Protein AF-A0AAE1YIB2-F1 (afdb_monomer)

Mean predicted aligned error: 16.78 Å

Sequence (121 aa):
MEPWDITDCATVDTWDVSDYSLISPQGFCDEEITDDENRVEQEMDWWTLCQVTARSILTYYENYLHKVPCRTSMRTGHQFLEEILDGHEIRCYQAFRLVKSAFLDLCHELTHKYNLQPTRG

Structure (mmCIF, N/CA/C/O backbone):
data_AF-A0AAE1YIB2-F1
#
_entry.id   AF-A0AAE1YIB2-F1
#
loop_
_atom_site.group_PDB
_atom_site.id
_atom_site.type_symbol
_atom_site.label_atom_id
_atom_site.label_alt_id
_atom_site.label_comp_id
_atom_site.label_asym_id
_atom_site.label_entity_id
_atom_site.label_seq_id
_atom_site.pdbx_PDB_ins_code
_atom_site.Cartn_x
_atom_site.Cartn_y
_atom_site.Cartn_z
_atom_site.occupancy
_atom_site.B_iso_or_equiv
_atom_site.auth_seq_id
_atom_site.auth_comp_id
_atom_site.auth_asym_id
_atom_site.auth_atom_id
_atom_site.pdbx_PDB_model_num
ATOM 1 N N . MET A 1 1 ? 18.151 27.175 -12.712 1.00 36.16 1 MET A N 1
ATOM 2 C CA . MET A 1 1 ? 18.639 25.795 -12.908 1.00 36.16 1 MET A CA 1
ATOM 3 C C . MET A 1 1 ? 17.376 24.974 -12.940 1.00 36.16 1 MET A C 1
ATOM 5 O O . MET A 1 1 ? 16.867 24.622 -11.888 1.00 36.16 1 MET A O 1
ATOM 9 N N . GLU A 1 2 ? 16.780 24.886 -14.125 1.00 42.94 2 GLU A N 1
ATOM 10 C CA . GLU A 1 2 ? 15.441 24.321 -14.287 1.00 42.94 2 GLU A CA 1
ATOM 11 C C . GLU A 1 2 ? 15.542 22.787 -14.280 1.00 42.94 2 GLU A C 1
ATOM 13 O O . GLU A 1 2 ? 16.372 22.233 -15.010 1.00 42.94 2 GLU A O 1
ATOM 18 N N . PRO A 1 3 ? 14.770 22.101 -13.424 1.00 49.34 3 PRO A N 1
ATOM 19 C CA . PRO A 1 3 ? 14.750 20.652 -13.339 1.00 49.34 3 PRO A CA 1
ATOM 20 C C . PRO A 1 3 ? 13.873 20.100 -14.467 1.00 49.34 3 PRO A C 1
ATOM 22 O O . PRO A 1 3 ? 12.667 20.297 -14.461 1.00 49.34 3 PRO A O 1
ATOM 25 N N . TRP A 1 4 ? 14.519 19.463 -15.444 1.00 44.25 4 TRP A N 1
ATOM 26 C CA . TRP A 1 4 ? 14.000 18.440 -16.367 1.00 44.25 4 TRP A CA 1
ATOM 27 C C . TRP A 1 4 ? 12.503 18.120 -16.208 1.00 44.25 4 TRP A C 1
ATOM 29 O O . TRP A 1 4 ? 12.108 17.214 -15.473 1.00 44.25 4 TRP A O 1
ATOM 39 N N . ASP A 1 5 ? 11.687 18.874 -16.940 1.00 40.44 5 ASP A N 1
ATOM 40 C CA . ASP A 1 5 ? 10.253 18.659 -17.067 1.00 40.44 5 ASP A CA 1
ATOM 41 C C . ASP A 1 5 ? 10.015 17.509 -18.060 1.00 40.44 5 ASP A C 1
ATOM 43 O O . ASP A 1 5 ? 10.137 17.663 -19.275 1.00 40.44 5 ASP A O 1
ATOM 47 N N . ILE A 1 6 ? 9.765 16.311 -17.527 1.00 44.38 6 ILE A N 1
ATOM 48 C CA . ILE A 1 6 ? 9.463 15.086 -18.287 1.00 44.38 6 ILE A CA 1
ATOM 49 C C . ILE A 1 6 ? 7.943 15.012 -18.492 1.00 44.38 6 ILE A C 1
ATOM 51 O O . ILE A 1 6 ? 7.294 14.048 -18.090 1.00 44.38 6 ILE A O 1
ATOM 55 N N . THR A 1 7 ? 7.337 16.059 -19.046 1.00 46.38 7 THR A N 1
ATOM 56 C CA . THR A 1 7 ? 5.883 16.085 -19.289 1.00 46.38 7 THR A CA 1
ATOM 57 C C . THR A 1 7 ? 5.484 16.033 -20.760 1.00 46.38 7 THR A C 1
ATOM 59 O O . THR A 1 7 ? 4.295 15.952 -21.041 1.00 46.38 7 THR A O 1
ATOM 62 N N . ASP A 1 8 ? 6.434 15.904 -21.691 1.00 41.41 8 ASP A N 1
ATOM 63 C CA . ASP A 1 8 ? 6.127 15.857 -23.133 1.00 41.41 8 ASP A CA 1
ATOM 64 C C . ASP A 1 8 ? 6.222 14.464 -23.789 1.00 41.41 8 ASP A C 1
ATOM 66 O O . ASP A 1 8 ? 6.077 14.329 -25.000 1.00 41.41 8 ASP A O 1
ATOM 70 N N . CYS A 1 9 ? 6.411 13.385 -23.021 1.00 46.78 9 CYS A N 1
ATOM 71 C CA . CYS A 1 9 ? 6.429 12.023 -23.591 1.00 46.78 9 CYS A CA 1
ATOM 72 C C . CYS A 1 9 ? 5.030 11.392 -23.738 1.00 46.78 9 CYS A C 1
ATOM 74 O O . CYS A 1 9 ? 4.903 10.241 -24.156 1.00 46.78 9 CYS A O 1
ATOM 76 N N . ALA A 1 10 ? 3.970 12.120 -23.389 1.00 47.25 10 ALA A N 1
ATOM 77 C CA . ALA A 1 10 ? 2.621 11.587 -23.260 1.00 47.25 10 ALA A CA 1
ATOM 78 C C . ALA A 1 10 ? 1.805 11.600 -24.567 1.00 47.25 10 ALA A C 1
ATOM 80 O O . ALA A 1 10 ? 0.635 11.949 -24.512 1.00 47.25 10 ALA A O 1
ATOM 81 N N . THR A 1 11 ? 2.357 11.212 -25.724 1.00 49.06 11 THR A N 1
ATOM 82 C CA . THR A 1 11 ? 1.528 10.914 -26.924 1.00 49.06 11 THR A CA 1
ATOM 83 C C . THR A 1 11 ? 2.132 9.910 -27.912 1.00 49.06 11 THR A C 1
ATOM 85 O O . THR A 1 11 ? 1.666 9.835 -29.047 1.00 49.06 11 THR A O 1
ATOM 88 N N . VAL A 1 12 ? 3.151 9.125 -27.555 1.00 46.00 12 VAL A N 1
ATOM 89 C CA . VAL A 1 12 ? 3.606 8.061 -28.464 1.00 46.00 12 VAL A CA 1
ATOM 90 C C . VAL A 1 12 ? 3.021 6.735 -28.003 1.00 46.00 12 VAL A C 1
ATOM 92 O O . VAL A 1 12 ? 3.594 6.059 -27.151 1.00 46.00 12 VAL A O 1
ATOM 95 N N . ASP A 1 13 ? 1.899 6.345 -28.607 1.00 49.06 13 ASP A N 1
ATOM 96 C CA . ASP A 1 13 ? 1.423 4.958 -28.626 1.00 49.06 13 ASP A CA 1
ATOM 97 C C . ASP A 1 13 ? 2.475 4.080 -29.340 1.00 49.06 13 ASP A C 1
ATOM 99 O O . ASP A 1 13 ? 2.341 3.716 -30.502 1.00 49.06 13 ASP A O 1
ATOM 103 N N . THR A 1 14 ? 3.584 3.769 -28.660 1.00 51.97 14 THR A N 1
ATOM 104 C CA . THR A 1 14 ? 4.762 3.084 -29.235 1.00 51.97 14 THR A CA 1
ATOM 105 C C . THR A 1 14 ? 4.681 1.565 -29.091 1.00 51.97 14 THR A C 1
ATOM 107 O O . THR A 1 14 ? 5.672 0.890 -28.823 1.00 51.97 14 THR A O 1
ATOM 110 N N . TRP A 1 15 ? 3.485 1.001 -29.259 1.00 48.81 15 TRP A N 1
ATOM 111 C CA . TRP A 1 15 ? 3.344 -0.451 -29.411 1.00 48.81 15 TRP A CA 1
ATOM 112 C C . TRP A 1 15 ? 3.654 -0.921 -30.838 1.00 48.81 15 TRP A C 1
ATOM 114 O O . TRP A 1 15 ? 3.686 -2.126 -31.080 1.00 48.81 15 TRP A O 1
ATOM 124 N N . ASP A 1 16 ? 3.922 -0.005 -31.774 1.00 49.28 16 ASP A N 1
ATOM 125 C CA . ASP A 1 16 ? 4.368 -0.363 -33.116 1.00 49.28 16 ASP A CA 1
ATOM 126 C C . ASP A 1 16 ? 5.898 -0.453 -33.176 1.00 49.28 16 ASP A C 1
ATOM 128 O O . ASP A 1 16 ? 6.615 0.534 -33.325 1.00 49.28 16 ASP A O 1
ATOM 132 N N . VAL A 1 17 ? 6.397 -1.675 -33.019 1.00 50.66 17 VAL A N 1
ATOM 133 C CA . VAL A 1 17 ? 7.814 -2.024 -33.193 1.00 50.66 17 VAL A CA 1
ATOM 134 C C . VAL A 1 17 ? 8.140 -2.239 -34.683 1.00 50.66 17 VAL A C 1
ATOM 136 O O . VAL A 1 17 ? 9.257 -2.619 -35.004 1.00 50.66 17 VAL A O 1
ATOM 139 N N . SER A 1 18 ? 7.202 -2.027 -35.619 1.00 49.09 18 SER A N 1
ATOM 140 C CA . SER A 1 18 ? 7.439 -2.279 -37.050 1.00 49.09 18 SER A CA 1
ATOM 141 C C . SER A 1 18 ? 7.957 -1.073 -37.836 1.00 49.09 18 SER A C 1
ATOM 143 O O . SER A 1 18 ? 8.487 -1.265 -38.932 1.00 49.09 18 SER A O 1
ATOM 145 N N . ASP A 1 19 ? 7.887 0.147 -37.292 1.00 52.81 19 ASP A N 1
ATOM 146 C CA . ASP A 1 19 ? 8.300 1.344 -38.030 1.00 52.81 19 ASP A CA 1
ATOM 147 C C . ASP A 1 19 ? 9.807 1.637 -37.900 1.00 52.81 19 ASP A C 1
ATOM 149 O O . ASP A 1 19 ? 10.255 2.642 -37.349 1.00 52.81 19 ASP A O 1
ATOM 153 N N . TYR A 1 20 ? 10.615 0.723 -38.440 1.00 52.66 20 TYR A N 1
ATOM 154 C CA . TYR A 1 20 ? 12.059 0.900 -38.637 1.00 52.66 20 TYR A CA 1
ATOM 155 C C . TYR A 1 20 ? 12.388 1.891 -39.773 1.00 52.66 20 TYR A C 1
ATOM 157 O O . TYR A 1 20 ? 13.559 2.133 -40.066 1.00 52.66 20 TYR A O 1
ATOM 165 N N . SER A 1 21 ? 11.379 2.470 -40.434 1.00 52.22 21 SER A N 1
ATOM 166 C CA . 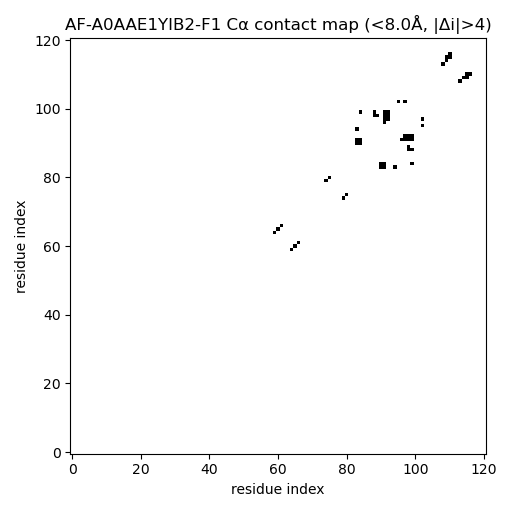SER A 1 21 ? 11.563 3.239 -41.668 1.00 52.22 21 SER A CA 1
ATOM 167 C C . SER A 1 21 ? 11.976 4.701 -41.453 1.00 52.22 21 SER A C 1
ATOM 169 O O . SER A 1 21 ? 12.468 5.343 -42.381 1.00 52.22 21 SER A O 1
ATOM 171 N N . LEU A 1 22 ? 11.845 5.236 -40.234 1.00 49.12 22 LEU A N 1
ATOM 172 C CA . LEU A 1 22 ? 12.063 6.663 -39.958 1.00 49.12 22 LEU A CA 1
ATOM 173 C C . LEU A 1 22 ? 13.502 7.050 -39.579 1.00 49.12 22 LEU A C 1
ATOM 175 O O . LEU A 1 22 ? 13.752 8.208 -39.249 1.00 49.12 22 LEU A O 1
ATOM 179 N N . ILE A 1 23 ? 14.469 6.129 -39.650 1.00 51.72 23 ILE A N 1
ATOM 180 C CA . ILE A 1 23 ? 15.872 6.428 -39.322 1.00 51.72 23 ILE A CA 1
ATOM 181 C C . ILE A 1 23 ? 16.800 5.843 -40.393 1.00 51.72 23 ILE A C 1
ATOM 183 O O . ILE A 1 23 ? 17.586 4.939 -40.138 1.00 51.72 23 ILE A O 1
ATOM 187 N N . SER A 1 24 ? 16.707 6.358 -41.619 1.00 50.28 24 SER A N 1
ATOM 188 C CA . SER A 1 24 ? 17.751 6.153 -42.632 1.00 50.28 24 SER A CA 1
ATOM 189 C C . SER A 1 24 ? 18.741 7.322 -42.602 1.00 50.28 24 SER A C 1
ATOM 191 O O . SER A 1 24 ? 18.329 8.463 -42.827 1.00 50.28 24 SER A O 1
ATOM 193 N N . PRO A 1 25 ? 20.043 7.093 -42.363 1.00 47.66 25 PRO A N 1
ATOM 194 C CA . PRO A 1 25 ? 21.071 8.074 -42.678 1.00 47.66 25 PRO A CA 1
ATOM 195 C C . PRO A 1 25 ? 21.127 8.220 -44.200 1.00 47.66 25 PRO A C 1
ATOM 197 O O . PRO A 1 25 ? 21.370 7.254 -44.920 1.00 47.66 25 PRO A O 1
ATOM 200 N N . GLN A 1 26 ? 20.871 9.420 -44.712 1.00 47.81 26 GLN A N 1
ATOM 201 C CA . GLN A 1 26 ? 20.925 9.689 -46.145 1.00 47.81 26 GLN A CA 1
ATOM 202 C C . GLN A 1 26 ? 22.398 9.743 -46.585 1.00 47.81 26 GLN A C 1
ATOM 204 O O . GLN A 1 26 ? 23.039 10.791 -46.537 1.00 47.81 26 GLN A O 1
ATOM 209 N N . GLY A 1 27 ? 22.947 8.578 -46.933 1.00 45.66 27 GLY A N 1
ATOM 210 C CA . GLY A 1 27 ? 24.306 8.395 -47.433 1.00 45.66 27 GLY A CA 1
ATOM 211 C C . GLY A 1 27 ? 24.351 8.382 -48.960 1.00 45.66 27 GLY A C 1
ATOM 212 O O . GLY A 1 27 ? 23.692 7.576 -49.609 1.00 45.66 27 GLY A O 1
ATOM 213 N N . PHE A 1 28 ? 25.129 9.306 -49.513 1.00 33.66 28 PHE A N 1
ATOM 214 C CA . PHE A 1 28 ? 25.575 9.369 -50.904 1.00 33.66 28 PHE A CA 1
ATOM 215 C C . PHE A 1 28 ? 26.413 8.120 -51.248 1.00 33.66 28 PHE A C 1
ATOM 217 O O . PHE A 1 28 ? 27.308 7.767 -50.482 1.00 33.66 28 PHE A O 1
ATOM 224 N N . CYS A 1 29 ? 26.112 7.450 -52.364 1.00 53.91 29 CYS A N 1
ATOM 225 C CA . CYS A 1 29 ? 26.799 6.233 -52.805 1.00 53.91 29 CYS A CA 1
ATOM 226 C C . CYS A 1 29 ? 28.114 6.556 -53.527 1.00 53.91 29 CYS A C 1
ATOM 228 O O . CYS A 1 29 ? 28.109 7.413 -54.403 1.00 53.91 29 CYS A O 1
ATOM 230 N N . ASP A 1 30 ? 29.177 5.815 -53.213 1.00 42.16 30 ASP A N 1
ATOM 231 C CA . ASP A 1 30 ? 30.093 5.228 -54.199 1.00 42.16 30 ASP A CA 1
ATOM 232 C C . ASP A 1 30 ? 30.761 3.979 -53.577 1.00 42.16 30 ASP A C 1
ATOM 234 O O . ASP A 1 30 ? 30.868 3.840 -52.361 1.00 42.16 30 ASP A O 1
ATOM 238 N N . GLU A 1 31 ? 31.103 3.036 -54.446 1.00 59.50 31 GLU A N 1
ATOM 239 C CA . GLU A 1 31 ? 31.042 1.577 -54.303 1.00 59.50 31 GLU A CA 1
ATOM 240 C C . GLU A 1 31 ? 32.378 0.921 -53.873 1.00 59.50 31 GLU A C 1
ATOM 242 O O . GLU A 1 31 ? 33.352 0.993 -54.616 1.00 59.50 31 GLU A O 1
ATOM 247 N N . GLU A 1 32 ? 32.418 0.224 -52.723 1.00 49.38 32 GLU A N 1
ATOM 248 C CA . GLU A 1 32 ? 33.328 -0.915 -52.451 1.00 49.38 32 GLU A CA 1
ATOM 249 C C . GLU A 1 32 ? 32.827 -1.731 -51.230 1.00 49.38 32 GLU A C 1
ATOM 251 O O . GLU A 1 32 ? 33.006 -1.349 -50.076 1.00 49.38 32 GLU A O 1
ATOM 256 N N . ILE A 1 33 ? 32.143 -2.855 -51.479 1.00 62.09 33 ILE A N 1
ATOM 257 C CA . ILE A 1 33 ? 31.500 -3.707 -50.461 1.00 62.09 33 ILE A CA 1
ATOM 258 C C . ILE A 1 33 ? 32.308 -4.996 -50.269 1.00 62.09 33 ILE A C 1
ATOM 260 O O . ILE A 1 33 ? 32.591 -5.692 -51.243 1.00 62.09 33 ILE A O 1
ATOM 264 N N . THR A 1 34 ? 32.650 -5.332 -49.017 1.00 55.97 34 THR A N 1
ATOM 265 C CA . THR A 1 34 ? 32.503 -6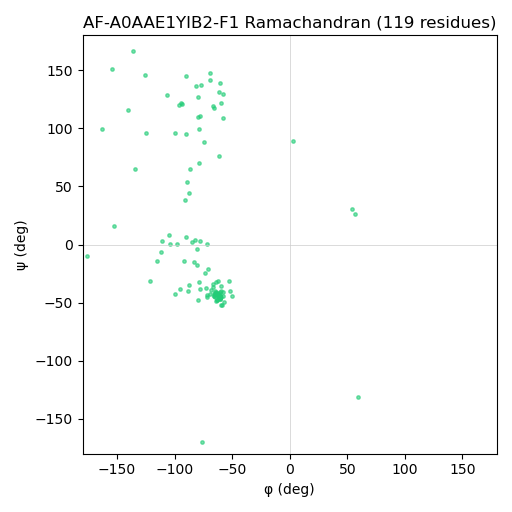.697 -48.443 1.00 55.97 34 THR A CA 1
ATOM 266 C C . THR A 1 34 ? 32.875 -6.807 -46.950 1.00 55.97 34 THR A C 1
ATOM 268 O O . THR A 1 34 ? 32.533 -7.813 -46.336 1.00 55.97 34 THR A O 1
ATOM 271 N N . ASP A 1 35 ? 33.482 -5.790 -46.322 1.00 56.69 35 ASP A N 1
ATOM 272 C CA . ASP A 1 35 ? 33.796 -5.807 -44.868 1.00 56.69 35 ASP A CA 1
ATOM 273 C C . ASP A 1 35 ? 33.044 -4.735 -44.046 1.00 56.69 35 ASP A C 1
ATOM 275 O O . ASP A 1 35 ? 32.974 -4.802 -42.819 1.00 56.69 35 ASP A O 1
ATOM 279 N N . ASP A 1 36 ? 32.442 -3.753 -44.721 1.00 59.56 36 ASP A N 1
ATOM 280 C CA . ASP A 1 36 ? 31.787 -2.597 -44.093 1.00 59.56 36 ASP A CA 1
ATOM 281 C C . ASP A 1 36 ? 30.307 -2.8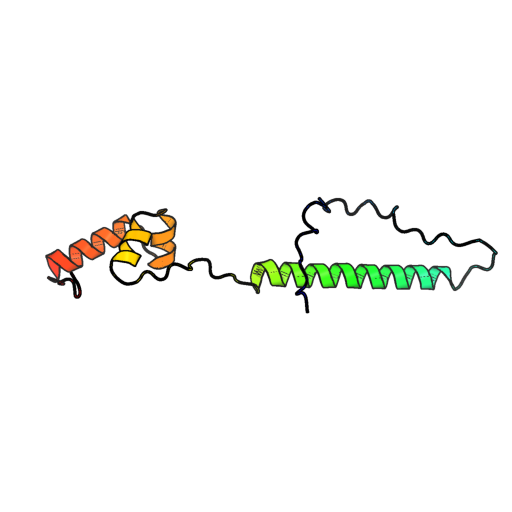66 -43.759 1.00 59.56 36 ASP A C 1
ATOM 283 O O . ASP A 1 36 ? 29.856 -2.564 -42.657 1.00 59.56 36 ASP A O 1
ATOM 287 N N . GLU A 1 37 ? 29.565 -3.552 -44.638 1.00 62.06 37 GLU A N 1
ATOM 288 C CA . GLU A 1 37 ? 28.148 -3.895 -44.406 1.00 62.06 37 GLU A CA 1
ATOM 289 C C . GLU A 1 37 ? 27.961 -4.801 -43.177 1.00 62.06 37 GLU A C 1
ATOM 291 O O . GLU A 1 37 ? 27.109 -4.533 -42.332 1.00 62.06 37 GLU A O 1
ATOM 296 N N . ASN A 1 38 ? 28.827 -5.810 -43.006 1.00 63.59 38 ASN A N 1
ATOM 297 C CA . ASN A 1 38 ? 28.804 -6.696 -41.836 1.00 63.59 38 ASN A CA 1
ATOM 298 C C . ASN A 1 38 ? 29.104 -5.947 -40.523 1.00 63.59 38 ASN A C 1
ATOM 300 O O . ASN A 1 38 ? 28.588 -6.317 -39.467 1.00 63.59 38 ASN A O 1
ATOM 304 N N . ARG A 1 39 ? 29.935 -4.893 -40.563 1.00 62.94 39 ARG A N 1
ATOM 305 C CA . ARG A 1 39 ? 30.215 -4.039 -39.396 1.00 62.94 39 ARG A CA 1
ATOM 306 C C . ARG A 1 39 ? 29.024 -3.158 -39.049 1.00 62.94 39 ARG A C 1
ATOM 308 O O . ARG A 1 39 ? 28.687 -3.056 -37.873 1.00 62.94 39 ARG A O 1
ATOM 315 N N . VAL A 1 40 ? 28.378 -2.561 -40.049 1.00 66.94 40 VAL A N 1
ATOM 316 C CA . VAL A 1 40 ? 27.189 -1.719 -39.857 1.00 66.94 40 VAL A CA 1
ATOM 317 C C . VAL A 1 40 ? 26.015 -2.541 -39.317 1.00 66.94 40 VAL A C 1
ATOM 319 O O . VAL A 1 40 ? 25.356 -2.105 -38.373 1.00 66.94 40 VAL A O 1
ATOM 322 N N . GLU A 1 41 ? 25.788 -3.753 -39.834 1.00 69.31 41 GLU A N 1
ATOM 323 C CA . GLU A 1 41 ? 24.775 -4.674 -39.298 1.00 69.31 41 GLU A CA 1
ATOM 324 C C . GLU A 1 41 ? 25.083 -5.087 -37.854 1.00 69.31 41 GLU A C 1
ATOM 326 O O . GLU A 1 41 ? 24.208 -5.030 -36.992 1.00 69.31 41 GLU A O 1
ATOM 331 N N . GLN A 1 42 ? 26.338 -5.417 -37.544 1.00 72.38 42 GLN A N 1
ATOM 332 C CA . GLN A 1 42 ? 26.736 -5.803 -36.190 1.00 72.38 42 GLN A CA 1
ATOM 333 C C . GLN A 1 42 ? 26.624 -4.646 -35.180 1.00 72.38 42 GLN A C 1
ATOM 335 O O . GLN A 1 42 ? 26.241 -4.862 -34.026 1.00 72.38 42 GLN A O 1
ATOM 340 N N . GLU A 1 43 ? 26.927 -3.414 -35.590 1.00 75.50 43 GLU A N 1
ATOM 341 C CA . GLU A 1 43 ? 26.718 -2.214 -34.772 1.00 75.50 43 GLU A CA 1
ATOM 342 C C . GLU A 1 43 ? 25.223 -1.917 -34.570 1.00 75.50 43 GLU A C 1
ATOM 344 O O . GLU A 1 43 ? 24.806 -1.571 -33.459 1.00 75.50 43 GLU A O 1
ATOM 349 N N . MET A 1 44 ? 24.402 -2.112 -35.607 1.00 75.62 44 MET A N 1
ATOM 350 C CA . MET A 1 44 ? 22.944 -1.981 -35.543 1.00 75.62 44 MET A CA 1
ATOM 351 C C . MET A 1 44 ? 22.320 -3.029 -34.608 1.00 75.62 44 MET A C 1
ATOM 353 O O . MET A 1 44 ? 21.454 -2.696 -33.790 1.00 75.62 44 MET A O 1
ATOM 357 N N . ASP A 1 45 ? 22.803 -4.269 -34.654 1.00 87.56 45 ASP A N 1
ATOM 358 C CA . ASP A 1 45 ? 22.392 -5.352 -33.761 1.00 87.56 45 ASP A CA 1
ATOM 359 C C . ASP A 1 45 ? 22.793 -5.072 -32.312 1.00 87.56 45 ASP A C 1
ATOM 361 O O . ASP A 1 45 ? 21.984 -5.225 -31.390 1.00 87.56 45 ASP A O 1
ATOM 365 N N . TRP A 1 46 ? 24.023 -4.599 -32.089 1.00 89.31 46 TRP A N 1
ATOM 366 C CA . TRP A 1 46 ? 24.496 -4.209 -30.762 1.00 89.31 46 TRP A CA 1
ATOM 367 C C . TRP A 1 46 ? 23.660 -3.073 -30.172 1.00 89.31 46 TRP A C 1
ATOM 369 O O . TRP A 1 46 ? 23.265 -3.120 -29.001 1.00 89.31 46 TRP A O 1
ATOM 379 N N . TRP A 1 47 ? 23.358 -2.056 -30.980 1.00 90.94 47 TRP A N 1
ATOM 380 C CA . TRP A 1 47 ? 22.534 -0.933 -30.557 1.00 90.94 47 TRP A CA 1
ATOM 381 C C . TRP A 1 47 ? 21.109 -1.376 -30.228 1.00 90.94 47 TRP A C 1
ATOM 383 O O . TRP A 1 47 ? 20.561 -0.986 -29.194 1.00 90.94 47 TRP A O 1
ATOM 393 N N . THR A 1 48 ? 20.537 -2.260 -31.046 1.00 93.31 48 THR A N 1
ATOM 394 C CA . THR A 1 48 ? 19.221 -2.861 -30.801 1.00 93.31 48 THR A CA 1
ATOM 395 C C . THR A 1 48 ? 19.213 -3.656 -29.495 1.00 93.31 48 THR A C 1
ATOM 397 O O . THR A 1 48 ? 18.331 -3.461 -28.655 1.00 93.31 48 THR A O 1
ATOM 400 N N . LEU A 1 49 ? 20.230 -4.488 -29.259 1.00 94.81 49 LEU A N 1
ATOM 401 C CA . LEU A 1 49 ? 20.371 -5.256 -28.023 1.00 94.81 49 LEU A CA 1
ATOM 402 C C . LEU A 1 49 ? 20.492 -4.347 -26.792 1.00 94.81 49 LEU A C 1
ATOM 404 O O . LEU A 1 49 ? 19.827 -4.584 -25.778 1.00 94.81 49 LEU A O 1
ATOM 408 N N . CYS A 1 50 ? 21.300 -3.287 -26.878 1.00 95.25 50 CYS A N 1
ATOM 409 C CA . CYS A 1 50 ? 21.435 -2.297 -25.811 1.00 95.25 50 CYS A CA 1
ATOM 410 C C . CYS A 1 50 ? 20.101 -1.608 -25.515 1.00 95.25 50 CYS A C 1
ATOM 412 O O . CYS A 1 50 ? 19.728 -1.478 -24.349 1.00 95.25 50 CYS A O 1
ATOM 414 N N . GLN A 1 51 ? 19.352 -1.215 -26.548 1.00 95.00 51 GLN A N 1
ATOM 415 C CA . GLN A 1 51 ? 18.046 -0.581 -26.382 1.00 95.00 51 GLN A CA 1
ATOM 416 C C . GLN A 1 51 ? 17.027 -1.505 -25.714 1.00 95.00 51 GLN A C 1
ATOM 418 O O . GLN A 1 51 ? 16.343 -1.086 -24.779 1.00 95.00 51 GLN A O 1
ATOM 423 N N . VAL A 1 52 ? 16.918 -2.754 -26.176 1.00 96.44 52 VAL A N 1
ATOM 424 C CA . VAL A 1 52 ? 15.994 -3.743 -25.598 1.00 96.44 52 VAL A CA 1
ATOM 425 C C . VAL A 1 52 ? 16.355 -4.004 -24.139 1.00 96.44 52 VAL A C 1
ATOM 427 O O . VAL A 1 52 ? 15.484 -3.989 -23.268 1.00 96.44 52 VAL A O 1
ATOM 430 N N . THR A 1 53 ? 17.647 -4.162 -23.849 1.00 97.00 53 THR A N 1
ATOM 431 C CA . THR A 1 53 ? 18.132 -4.394 -22.486 1.00 97.00 53 THR A CA 1
ATOM 432 C C . THR A 1 53 ? 17.839 -3.193 -21.586 1.00 97.00 53 THR A C 1
ATOM 434 O O . THR A 1 53 ? 17.247 -3.364 -20.521 1.00 97.00 53 THR A O 1
ATOM 437 N N . ALA A 1 54 ? 18.159 -1.972 -22.020 1.00 97.12 54 ALA A N 1
ATOM 438 C CA . ALA A 1 54 ? 17.891 -0.755 -21.256 1.00 97.12 5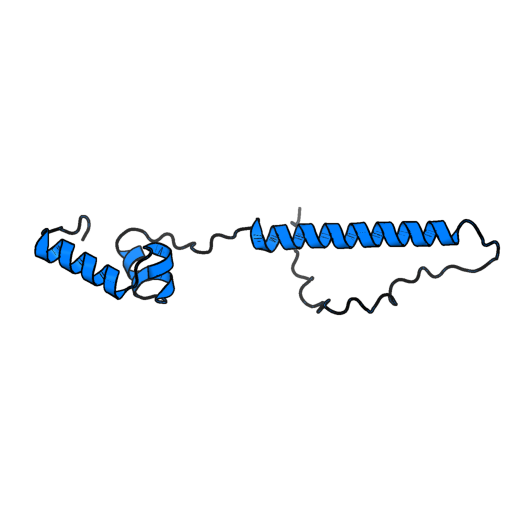4 ALA A CA 1
ATOM 439 C C . ALA A 1 54 ? 16.392 -0.569 -20.974 1.00 97.12 54 ALA A C 1
ATOM 441 O O . ALA A 1 54 ? 16.012 -0.311 -19.831 1.00 97.12 54 ALA A O 1
ATOM 442 N N . ARG A 1 55 ? 15.534 -0.780 -21.983 1.00 96.44 55 ARG A N 1
ATOM 443 C CA . ARG A 1 55 ? 14.075 -0.751 -21.811 1.00 96.44 55 ARG A CA 1
ATOM 444 C C . ARG A 1 55 ? 13.608 -1.806 -20.814 1.00 96.44 55 ARG A C 1
ATOM 446 O O . ARG A 1 55 ? 12.853 -1.477 -19.909 1.00 96.44 55 ARG A O 1
ATOM 453 N N . SER A 1 56 ? 14.097 -3.042 -20.917 1.00 95.81 56 SER A N 1
ATOM 454 C CA . SER A 1 56 ? 13.708 -4.120 -19.999 1.00 95.81 56 SER A CA 1
ATOM 455 C C . SER A 1 56 ? 14.068 -3.811 -18.540 1.00 95.81 56 SER A C 1
ATOM 457 O O . SER A 1 56 ? 13.251 -4.023 -17.642 1.00 95.81 56 SER A O 1
ATOM 459 N N . ILE A 1 57 ? 15.254 -3.238 -18.306 1.00 97.56 57 ILE A N 1
ATOM 460 C CA . ILE A 1 57 ? 15.709 -2.817 -16.978 1.00 97.56 57 ILE A CA 1
ATOM 461 C C . ILE A 1 57 ? 14.820 -1.694 -16.448 1.00 97.56 57 ILE A C 1
ATOM 463 O O . ILE A 1 57 ? 14.396 -1.756 -15.294 1.00 97.56 57 ILE A O 1
ATOM 467 N N . LEU A 1 58 ? 14.509 -0.695 -17.278 1.00 97.19 58 LEU A N 1
ATOM 468 C CA . LEU A 1 58 ? 13.655 0.424 -16.887 1.00 97.19 58 LEU A CA 1
ATOM 469 C C . LEU A 1 58 ? 12.241 -0.052 -16.537 1.00 97.19 58 LEU A C 1
ATOM 471 O O . LEU A 1 58 ? 11.743 0.248 -15.456 1.00 97.19 58 LEU A O 1
ATOM 475 N N . THR A 1 59 ?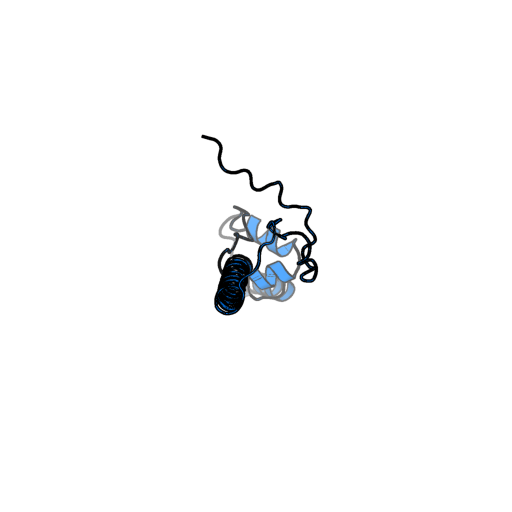 11.634 -0.882 -17.386 1.00 95.94 59 THR A N 1
ATOM 476 C CA . THR A 1 59 ? 10.309 -1.461 -17.139 1.00 95.94 59 THR A CA 1
ATOM 477 C C . THR A 1 59 ? 10.289 -2.301 -15.863 1.00 95.94 59 THR A C 1
ATOM 479 O O . THR A 1 59 ? 9.325 -2.253 -15.098 1.00 95.94 59 THR A O 1
ATOM 482 N N . TYR A 1 60 ? 11.343 -3.075 -15.592 1.00 95.88 60 TYR A N 1
ATOM 483 C CA . TYR A 1 60 ? 11.444 -3.821 -14.341 1.00 95.88 60 TYR A CA 1
ATOM 484 C C . TYR A 1 60 ? 11.576 -2.886 -13.132 1.00 95.88 60 TYR A C 1
ATOM 486 O O . TYR A 1 60 ? 10.916 -3.088 -12.108 1.00 95.88 60 TYR A O 1
ATOM 494 N N . TYR A 1 61 ? 12.398 -1.843 -13.256 1.00 96.06 61 TYR A N 1
ATOM 495 C CA . TYR A 1 61 ? 12.575 -0.847 -12.213 1.00 96.06 61 TYR A CA 1
ATOM 496 C C . TYR A 1 61 ? 11.247 -0.171 -11.865 1.00 96.06 61 TYR A C 1
ATOM 498 O O . TYR A 1 61 ? 10.855 -0.184 -10.702 1.00 96.06 61 TYR A O 1
ATOM 506 N N . GLU A 1 62 ? 10.521 0.340 -12.856 1.00 92.56 62 GLU A N 1
ATOM 507 C CA . GLU A 1 62 ? 9.258 1.057 -12.658 1.00 92.56 62 GLU A CA 1
ATOM 508 C C . GLU A 1 62 ? 8.170 0.175 -12.040 1.00 92.56 62 GLU A C 1
ATOM 510 O O . GLU A 1 62 ? 7.486 0.596 -11.109 1.00 92.56 62 GLU A O 1
ATOM 515 N N . ASN A 1 63 ? 8.042 -1.070 -12.503 1.00 88.75 63 ASN A N 1
ATOM 516 C CA . ASN A 1 63 ? 6.965 -1.952 -12.056 1.00 88.75 63 ASN A CA 1
ATOM 517 C C . ASN A 1 63 ? 7.219 -2.587 -10.684 1.00 88.75 63 ASN A C 1
ATOM 519 O O . ASN A 1 63 ? 6.271 -2.855 -9.942 1.00 88.75 63 ASN A O 1
ATOM 523 N N . TYR A 1 64 ? 8.480 -2.866 -10.341 1.00 89.56 64 TYR A N 1
ATOM 524 C CA . TYR A 1 64 ? 8.794 -3.709 -9.183 1.00 89.56 64 TYR A CA 1
ATOM 525 C C . TYR A 1 64 ? 9.664 -3.030 -8.126 1.00 89.56 64 TYR A C 1
ATOM 527 O O . TYR A 1 64 ? 9.522 -3.346 -6.938 1.00 89.56 64 TYR A O 1
ATOM 535 N N . LEU A 1 65 ? 10.555 -2.113 -8.515 1.00 92.56 65 LEU A N 1
ATOM 536 C CA . LEU A 1 65 ? 11.493 -1.465 -7.591 1.00 92.56 65 LEU A CA 1
ATOM 537 C C . LEU A 1 65 ? 11.023 -0.071 -7.175 1.00 92.56 65 LEU A C 1
ATOM 539 O O . LEU A 1 65 ? 11.101 0.259 -5.990 1.00 92.56 65 LEU A O 1
ATOM 543 N N . HIS A 1 66 ? 10.512 0.727 -8.112 1.00 91.50 66 HIS A N 1
ATOM 544 C CA . HIS A 1 66 ? 10.040 2.087 -7.877 1.00 91.50 66 HIS A CA 1
ATOM 545 C C . HIS A 1 66 ? 8.648 2.084 -7.237 1.00 91.50 66 HIS A C 1
ATOM 547 O O . HIS A 1 66 ? 7.626 2.427 -7.828 1.00 91.50 66 HIS A O 1
ATOM 553 N N . LYS A 1 67 ? 8.603 1.652 -5.978 1.00 85.81 67 LYS A N 1
ATOM 554 C CA . LYS A 1 67 ? 7.367 1.594 -5.203 1.00 85.81 67 LYS A CA 1
ATOM 555 C C . LYS A 1 67 ? 7.009 2.989 -4.702 1.00 85.81 67 LYS A C 1
ATOM 557 O O . LYS A 1 67 ? 7.647 3.507 -3.788 1.00 85.81 67 LYS A O 1
ATOM 562 N N . VAL A 1 68 ? 5.944 3.563 -5.251 1.00 80.62 68 VAL A N 1
ATOM 563 C CA . VAL A 1 68 ? 5.329 4.779 -4.707 1.00 80.62 68 VAL A CA 1
ATOM 564 C C . VAL A 1 68 ? 4.491 4.404 -3.478 1.00 80.62 68 VAL A C 1
ATOM 566 O O . VAL A 1 68 ? 3.776 3.395 -3.507 1.00 80.62 68 VAL A O 1
ATOM 569 N N . PRO A 1 69 ? 4.542 5.178 -2.378 1.00 77.31 69 PRO A N 1
ATOM 570 C CA . PRO A 1 69 ? 3.659 4.953 -1.241 1.00 77.31 69 PRO A CA 1
ATOM 571 C C . PRO A 1 69 ? 2.189 5.042 -1.679 1.00 77.31 69 PRO A C 1
ATOM 573 O O . PRO A 1 69 ? 1.667 6.111 -1.967 1.00 77.31 69 PRO A O 1
ATOM 576 N N . CYS A 1 70 ? 1.505 3.895 -1.706 1.00 69.88 70 CYS A N 1
ATOM 577 C CA . CYS A 1 70 ? 0.087 3.792 -2.074 1.00 69.88 70 CYS A CA 1
ATOM 578 C C . CYS A 1 70 ? -0.847 4.395 -1.004 1.00 69.88 70 CYS A C 1
ATOM 580 O O . CYS A 1 70 ? -1.992 4.745 -1.283 1.00 69.88 70 CYS A O 1
ATOM 582 N N . ARG A 1 71 ? -0.368 4.527 0.239 1.00 72.12 71 ARG A N 1
ATOM 583 C CA . ARG A 1 71 ? -1.133 5.051 1.376 1.00 72.12 71 ARG A CA 1
ATOM 584 C C . ARG A 1 71 ? -0.377 6.220 1.990 1.00 72.12 71 ARG A C 1
ATOM 586 O O . ARG A 1 71 ? 0.526 6.018 2.793 1.00 72.12 71 ARG A O 1
ATOM 593 N N . THR A 1 72 ? -0.744 7.429 1.583 1.00 77.06 72 THR A N 1
ATOM 594 C CA . THR A 1 72 ? -0.146 8.691 2.053 1.00 77.06 72 THR A CA 1
ATOM 595 C C . THR A 1 72 ? -0.961 9.366 3.156 1.00 77.06 72 THR A C 1
ATOM 597 O O . THR A 1 72 ? -0.585 10.434 3.633 1.00 77.06 72 THR A O 1
ATOM 600 N N . SER A 1 73 ? -2.079 8.759 3.574 1.00 78.88 73 SER A N 1
ATOM 601 C CA . SER A 1 73 ? -2.911 9.284 4.657 1.00 78.88 73 SER A CA 1
ATOM 602 C C . SER A 1 73 ? -2.094 9.371 5.948 1.00 78.88 73 SER A C 1
ATOM 604 O O . SER A 1 73 ? -1.572 8.369 6.432 1.00 78.88 73 SER A O 1
ATOM 606 N N . MET A 1 74 ? -2.000 10.576 6.517 1.00 80.12 74 MET A N 1
ATOM 607 C CA . MET A 1 74 ? -1.361 10.819 7.818 1.00 80.12 74 MET A CA 1
ATOM 608 C C . MET A 1 74 ? -2.255 10.415 9.005 1.00 80.12 74 MET A C 1
ATOM 610 O O . MET A 1 74 ? -1.893 10.647 10.160 1.00 80.12 74 MET A O 1
ATOM 614 N N . ARG A 1 75 ? -3.445 9.855 8.745 1.00 83.00 75 ARG A N 1
ATOM 615 C CA . ARG A 1 75 ? -4.394 9.467 9.791 1.00 83.00 75 ARG A CA 1
ATOM 616 C C . ARG A 1 75 ? -3.855 8.283 10.585 1.00 83.00 75 ARG A C 1
ATOM 618 O O . ARG A 1 75 ? -3.273 7.351 10.038 1.00 83.00 75 ARG A O 1
ATOM 625 N N . THR A 1 76 ? -4.090 8.309 11.891 1.00 82.50 76 THR A N 1
ATOM 626 C CA . THR A 1 76 ? -3.690 7.247 12.822 1.00 82.50 76 THR A CA 1
ATOM 627 C C . THR A 1 76 ? -4.825 6.946 13.796 1.00 82.50 76 THR A C 1
ATOM 629 O O . THR A 1 76 ? -5.794 7.702 13.895 1.00 82.50 76 THR A O 1
ATOM 632 N N . GLY A 1 77 ? -4.726 5.825 14.513 1.00 86.31 77 GLY A N 1
ATOM 633 C CA . GLY A 1 77 ? -5.706 5.450 15.533 1.00 86.31 77 GLY A CA 1
ATOM 634 C C . GLY A 1 77 ? -7.120 5.306 14.968 1.00 86.31 77 GLY A C 1
ATOM 635 O O . GLY A 1 77 ? -7.315 4.650 13.949 1.00 86.31 77 GLY A O 1
ATOM 636 N N . HIS A 1 78 ? -8.100 5.922 15.632 1.00 86.00 78 HIS A N 1
ATOM 637 C CA . HIS A 1 78 ? -9.513 5.797 15.270 1.00 86.00 78 HIS A CA 1
ATOM 638 C C . HIS A 1 78 ? -9.823 6.320 13.861 1.00 86.00 78 HIS A C 1
ATOM 640 O O . HIS A 1 78 ? -10.432 5.604 13.077 1.00 86.00 78 HIS A O 1
ATOM 646 N N . GLN A 1 79 ? -9.301 7.492 13.491 1.00 87.00 79 GLN A N 1
ATOM 647 C CA . GLN A 1 79 ? -9.525 8.075 12.160 1.00 87.00 79 GLN A CA 1
ATOM 648 C C . GLN A 1 79 ? -8.958 7.207 11.027 1.00 87.00 79 GLN A C 1
ATOM 650 O O . GLN A 1 79 ? -9.485 7.196 9.917 1.00 87.00 79 GLN A O 1
ATOM 655 N N . PHE A 1 80 ? -7.870 6.475 11.292 1.00 88.31 80 PHE A N 1
ATOM 656 C CA . PHE A 1 80 ? -7.355 5.485 10.346 1.00 88.31 80 PHE A CA 1
ATOM 657 C C . PHE A 1 80 ? -8.303 4.288 10.224 1.00 88.31 80 PHE A C 1
ATOM 659 O O . PHE A 1 80 ? -8.553 3.817 9.118 1.00 88.31 80 PHE A O 1
ATOM 666 N N . LEU A 1 81 ? -8.846 3.802 11.345 1.00 89.75 81 LEU A N 1
ATOM 667 C CA . LEU A 1 81 ? -9.812 2.703 11.335 1.00 89.75 81 LEU A CA 1
ATOM 668 C C . LEU A 1 81 ? -11.080 3.077 10.565 1.00 89.75 81 LEU A C 1
ATOM 670 O O . LEU A 1 81 ? -11.505 2.289 9.727 1.00 89.75 81 LEU A O 1
ATOM 674 N N . GLU A 1 82 ? -11.632 4.271 10.788 1.00 89.56 82 GLU A N 1
ATOM 675 C CA . GLU A 1 82 ? -12.785 4.781 10.034 1.00 89.56 82 GLU A CA 1
ATOM 676 C C . GLU A 1 82 ? -12.494 4.813 8.530 1.00 89.56 82 GLU A C 1
ATOM 678 O O . GLU A 1 82 ? -13.237 4.226 7.751 1.00 89.56 82 GLU A O 1
ATOM 683 N N . GLU A 1 83 ? -11.354 5.373 8.107 1.00 90.25 83 GLU A N 1
ATOM 684 C CA . GLU A 1 83 ? -10.977 5.406 6.686 1.00 90.25 83 GLU A CA 1
ATOM 685 C C . GLU A 1 83 ? -10.893 4.002 6.059 1.00 90.25 83 GLU A C 1
ATOM 687 O O . GLU A 1 83 ? -11.298 3.789 4.910 1.00 90.25 83 GLU A O 1
ATOM 692 N N . ILE A 1 84 ? -10.341 3.035 6.794 1.00 90.94 84 ILE A N 1
ATOM 693 C CA . ILE A 1 84 ? -10.194 1.662 6.309 1.00 90.94 84 ILE A CA 1
ATOM 694 C C . ILE A 1 84 ? -11.541 0.936 6.260 1.00 90.94 84 ILE A C 1
ATOM 696 O O . ILE A 1 84 ? -11.763 0.149 5.337 1.00 90.94 84 ILE A O 1
ATOM 700 N N . LEU A 1 85 ? -12.420 1.177 7.234 1.00 90.44 85 LEU A N 1
ATOM 701 C CA . LEU A 1 85 ? -13.725 0.529 7.324 1.00 90.44 85 LEU A CA 1
ATOM 702 C C . LEU A 1 85 ? -14.737 1.137 6.351 1.00 90.44 85 LEU A C 1
ATOM 704 O O . LEU A 1 85 ? -15.509 0.381 5.764 1.00 90.44 85 LEU A O 1
ATOM 708 N N . ASP A 1 86 ? -14.723 2.449 6.143 1.00 89.81 86 ASP A N 1
ATOM 709 C CA . ASP A 1 86 ? -15.643 3.144 5.232 1.00 89.81 86 ASP A CA 1
ATOM 710 C C . ASP A 1 86 ? -15.210 3.053 3.766 1.00 89.81 86 ASP A C 1
ATOM 712 O O . ASP A 1 86 ? -16.005 3.267 2.851 1.00 89.81 86 ASP A O 1
ATOM 716 N N . GLY A 1 87 ? -13.944 2.713 3.527 1.00 86.44 87 GLY A N 1
ATOM 717 C CA . GLY A 1 87 ? -13.418 2.478 2.194 1.00 86.44 87 GLY A CA 1
ATOM 718 C C . GLY A 1 87 ? -13.829 1.134 1.581 1.00 86.44 87 GLY A C 1
ATOM 719 O O . GLY A 1 87 ? -14.663 0.381 2.081 1.00 86.44 87 GLY A O 1
ATOM 720 N N . HIS A 1 88 ? -13.183 0.810 0.461 1.00 87.12 88 HIS A N 1
ATOM 721 C CA . HIS A 1 88 ? -13.367 -0.467 -0.229 1.00 87.12 88 HIS A CA 1
ATOM 722 C C . HIS A 1 88 ? -12.971 -1.654 0.670 1.00 87.12 88 HIS A C 1
ATOM 724 O O . HIS A 1 88 ? -11.918 -1.622 1.301 1.00 87.12 88 HIS A O 1
ATOM 730 N N . GLU A 1 89 ? -13.742 -2.744 0.655 1.00 83.88 89 GLU A N 1
ATOM 731 C CA . GLU A 1 89 ? -13.562 -3.932 1.516 1.00 83.88 89 GLU A CA 1
ATOM 732 C C . GLU A 1 89 ? -12.141 -4.532 1.496 1.00 83.88 89 GLU A C 1
ATOM 734 O O . GLU A 1 89 ? -11.574 -4.866 2.539 1.00 83.88 89 GLU A O 1
ATOM 739 N N . ILE A 1 90 ? -11.515 -4.576 0.315 1.00 88.81 90 ILE A N 1
ATOM 740 C CA . ILE A 1 90 ? -10.112 -4.965 0.112 1.00 88.81 90 ILE A CA 1
ATOM 741 C C . ILE A 1 90 ? -9.144 -4.169 1.002 1.00 88.81 90 ILE A C 1
ATOM 743 O O . ILE A 1 90 ? -8.121 -4.713 1.411 1.00 88.81 90 ILE A O 1
ATOM 747 N N . ARG A 1 91 ? -9.431 -2.907 1.348 1.00 88.12 91 ARG A N 1
ATOM 748 C CA . ARG A 1 91 ? -8.549 -2.087 2.197 1.00 88.12 91 ARG A CA 1
ATOM 749 C C . ARG A 1 91 ? -8.429 -2.657 3.603 1.00 88.12 91 ARG A C 1
ATOM 751 O O . ARG A 1 91 ? -7.312 -2.717 4.120 1.00 88.12 91 ARG A O 1
ATOM 758 N N . CYS A 1 92 ? -9.546 -3.113 4.173 1.00 90.00 92 CYS A N 1
ATOM 759 C CA . CYS A 1 92 ? -9.582 -3.790 5.467 1.00 90.00 92 CYS A CA 1
ATOM 760 C C . CYS A 1 92 ? -8.740 -5.071 5.421 1.00 90.00 92 CYS A C 1
ATOM 762 O O . CYS A 1 92 ? -7.837 -5.245 6.241 1.00 90.00 92 CYS A O 1
ATOM 764 N N . TYR A 1 93 ? -8.913 -5.885 4.375 1.00 91.81 93 TYR A N 1
ATOM 765 C CA . TYR A 1 93 ? -8.111 -7.094 4.186 1.00 91.81 93 TYR A CA 1
ATOM 766 C C . TYR A 1 93 ? -6.620 -6.797 4.000 1.00 91.81 93 TYR A C 1
ATOM 768 O O . TYR A 1 93 ? -5.766 -7.449 4.590 1.00 91.81 93 TYR A O 1
ATOM 776 N N . GLN A 1 94 ? -6.262 -5.783 3.224 1.00 89.94 94 GLN A N 1
ATOM 777 C CA . GLN A 1 94 ? -4.866 -5.397 3.041 1.00 89.94 94 GLN A CA 1
ATOM 778 C C . GLN A 1 94 ? -4.227 -4.852 4.330 1.00 89.94 94 GLN A C 1
ATOM 780 O O . GLN A 1 94 ? -3.031 -5.044 4.528 1.00 89.94 94 GLN A O 1
ATOM 785 N N . ALA A 1 95 ? -4.990 -4.152 5.178 1.00 89.56 95 ALA A N 1
ATOM 786 C CA . ALA A 1 95 ? -4.494 -3.569 6.426 1.00 89.56 95 ALA A CA 1
ATOM 787 C C . ALA A 1 95 ? -4.386 -4.599 7.562 1.00 89.56 95 ALA A C 1
ATOM 789 O O . ALA A 1 95 ? -3.352 -4.671 8.219 1.00 89.56 95 ALA A O 1
ATOM 790 N N . PHE A 1 96 ? -5.433 -5.399 7.777 1.00 90.12 96 PHE A N 1
ATOM 791 C CA . PHE A 1 96 ? -5.559 -6.283 8.942 1.00 90.12 96 PHE A CA 1
ATOM 792 C C . PHE A 1 96 ? -5.485 -7.770 8.602 1.00 90.12 96 PHE A C 1
ATOM 794 O O . PHE A 1 96 ? -5.478 -8.594 9.509 1.00 90.12 96 PHE A O 1
ATOM 801 N N . ARG A 1 97 ? -5.446 -8.133 7.311 1.00 93.38 97 ARG A N 1
ATOM 802 C CA . ARG A 1 97 ? -5.584 -9.523 6.829 1.00 93.38 97 ARG A CA 1
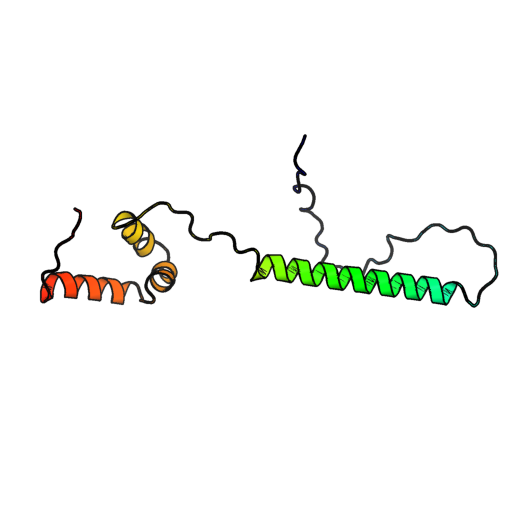ATOM 803 C C . ARG A 1 97 ? -6.883 -10.191 7.289 1.00 93.38 97 ARG A C 1
ATOM 805 O O . ARG A 1 97 ? -6.969 -11.412 7.350 1.00 93.38 97 ARG A O 1
ATOM 812 N N . LEU A 1 98 ? -7.906 -9.375 7.547 1.00 93.88 98 LEU A N 1
ATOM 813 C CA . LEU A 1 98 ? -9.246 -9.781 7.954 1.00 93.88 98 LEU A CA 1
ATOM 814 C C . LEU A 1 98 ? -10.283 -9.179 7.009 1.00 93.88 98 LEU A C 1
ATOM 816 O O . LEU A 1 98 ? -10.123 -8.063 6.516 1.00 93.88 98 LEU A O 1
ATOM 820 N N . VAL A 1 99 ? -11.359 -9.922 6.765 1.00 93.25 99 VAL A N 1
ATOM 821 C CA . VAL A 1 99 ? -12.551 -9.366 6.114 1.00 93.25 99 VAL A CA 1
ATOM 822 C C . VAL A 1 99 ? -13.214 -8.381 7.082 1.00 93.25 99 VAL A C 1
ATOM 824 O O . VAL A 1 99 ? -13.161 -8.581 8.296 1.00 93.25 99 VAL A O 1
ATOM 827 N N . LYS A 1 100 ? -13.850 -7.328 6.553 1.00 92.94 100 LYS A N 1
ATOM 828 C CA . LYS A 1 100 ? -14.477 -6.260 7.352 1.00 92.94 100 LYS A CA 1
ATOM 829 C C . LYS A 1 100 ? -15.402 -6.800 8.448 1.00 92.94 100 LYS A C 1
ATOM 831 O O . LYS A 1 100 ? -15.315 -6.339 9.580 1.00 92.94 100 LYS A O 1
ATOM 836 N N . SER A 1 101 ? -16.239 -7.788 8.132 1.00 93.94 101 SER A N 1
ATOM 837 C CA . SER A 1 101 ? -17.124 -8.438 9.108 1.00 93.94 101 SER A CA 1
ATOM 838 C C . SER A 1 101 ? -16.343 -9.091 10.249 1.00 93.94 101 SER A C 1
ATOM 840 O O . SER A 1 101 ? -16.562 -8.747 11.400 1.00 93.94 101 SER A O 1
ATOM 842 N N . ALA A 1 102 ? -15.357 -9.935 9.933 1.00 94.88 102 ALA A N 1
ATOM 843 C CA . ALA A 1 102 ? -14.537 -10.617 10.934 1.00 94.88 102 ALA A CA 1
ATOM 844 C C . ALA A 1 102 ? -13.771 -9.641 11.846 1.00 94.88 102 ALA A C 1
ATOM 846 O O . ALA A 1 102 ? -13.602 -9.904 13.035 1.00 94.88 102 ALA A O 1
ATOM 847 N N . PHE A 1 103 ? -13.316 -8.504 11.308 1.00 94.00 103 PHE A N 1
ATOM 848 C CA . PHE A 1 103 ? -12.699 -7.453 12.118 1.00 94.00 103 PHE A CA 1
ATOM 849 C C . PHE A 1 103 ? -13.702 -6.814 13.092 1.00 94.00 103 PHE A C 1
ATOM 851 O O . PHE A 1 103 ? -13.384 -6.637 14.265 1.00 94.00 103 PHE A O 1
ATOM 858 N N . LEU A 1 104 ? -14.916 -6.498 12.631 1.00 93.25 104 LEU A N 1
ATOM 859 C CA . LEU A 1 104 ? -15.968 -5.936 13.484 1.00 93.25 104 LEU A CA 1
ATOM 860 C C . LEU A 1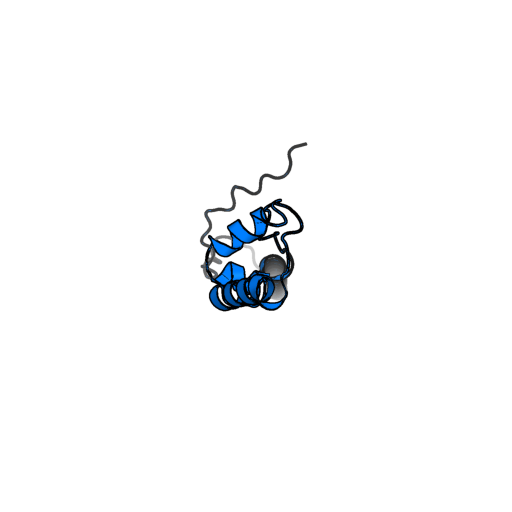 104 ? -16.424 -6.928 14.561 1.00 93.25 104 LEU A C 1
ATOM 862 O O . LEU A 1 104 ? -16.596 -6.529 15.712 1.00 93.25 104 LEU A O 1
ATOM 866 N N . ASP A 1 105 ? -16.545 -8.209 14.215 1.00 95.69 105 ASP A N 1
ATOM 867 C CA . ASP A 1 105 ? -16.878 -9.277 15.161 1.00 95.69 105 ASP A CA 1
ATOM 868 C C . ASP A 1 105 ? -15.801 -9.408 16.244 1.00 95.69 105 ASP A C 1
ATOM 870 O O . ASP A 1 105 ? -16.113 -9.502 17.432 1.00 95.69 105 ASP A O 1
ATOM 874 N N . LEU A 1 106 ? -14.523 -9.326 15.856 1.00 94.50 106 LEU A N 1
ATOM 875 C CA . LEU A 1 106 ? -13.407 -9.298 16.799 1.00 94.50 106 LEU A CA 1
ATOM 876 C C . LEU A 1 106 ? -13.492 -8.083 17.732 1.00 94.50 106 LEU A C 1
ATOM 878 O O . LEU A 1 106 ? 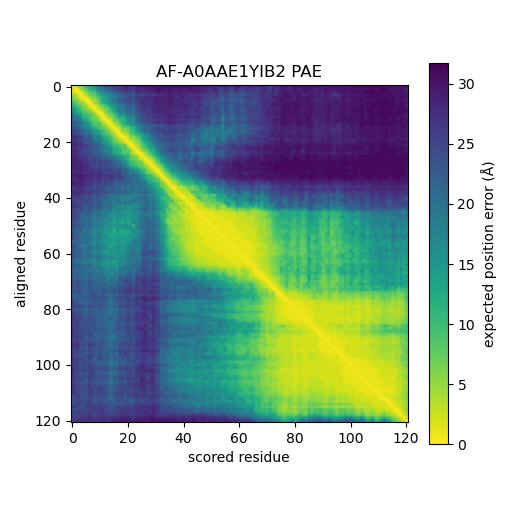-13.342 -8.235 18.943 1.00 94.50 106 LEU A O 1
ATOM 882 N N . CYS A 1 107 ? -13.748 -6.882 17.202 1.00 92.06 107 CYS A N 1
ATOM 883 C CA . CYS A 1 107 ? -13.936 -5.687 18.028 1.00 92.06 107 CYS A CA 1
ATOM 884 C C . CYS A 1 107 ? -15.090 -5.870 19.022 1.00 92.06 107 CYS A C 1
ATOM 886 O O . CYS A 1 107 ? -14.935 -5.563 20.204 1.00 92.06 107 CYS A O 1
ATOM 888 N N . HIS A 1 108 ? -16.214 -6.422 18.564 1.00 94.38 108 HIS A N 1
ATOM 889 C CA . HIS A 1 108 ? -17.367 -6.704 19.406 1.00 94.38 108 HIS A CA 1
ATOM 890 C C . HIS A 1 108 ? -17.031 -7.701 20.527 1.00 94.38 108 HIS A C 1
ATOM 892 O O . HIS A 1 108 ? -17.358 -7.446 21.688 1.00 94.38 108 HIS A O 1
ATOM 898 N N . GLU A 1 109 ? -16.326 -8.800 20.230 1.00 96.50 109 GLU A N 1
ATOM 899 C CA . GLU A 1 109 ? -15.873 -9.741 21.262 1.00 96.50 109 GLU A CA 1
ATOM 900 C C . GLU A 1 109 ? -14.925 -9.086 22.271 1.00 96.50 109 GLU A C 1
ATOM 902 O O . GLU A 1 109 ? -15.081 -9.274 23.479 1.00 96.50 109 GLU A O 1
ATOM 907 N N . LEU A 1 110 ? -13.955 -8.298 21.807 1.00 94.56 110 LEU A N 1
ATOM 908 C CA . LEU A 1 110 ? -12.999 -7.620 22.682 1.00 94.56 110 LEU A CA 1
ATOM 909 C C . LEU A 1 110 ? -13.699 -6.662 23.651 1.00 94.56 110 LEU A C 1
ATOM 911 O O . LEU A 1 110 ? -13.403 -6.669 24.848 1.00 94.56 110 LEU A O 1
ATOM 915 N N . THR A 1 111 ? -14.667 -5.887 23.170 1.00 93.81 111 THR A N 1
ATOM 916 C CA . THR A 1 111 ? -15.423 -4.967 24.021 1.00 93.81 111 THR A CA 1
ATOM 917 C C . THR A 1 111 ? -16.375 -5.710 24.957 1.00 93.81 111 THR A C 1
ATOM 919 O O . THR A 1 111 ? -16.408 -5.405 26.144 1.00 93.81 111 THR A O 1
ATOM 922 N N . HIS A 1 112 ? -17.121 -6.704 24.471 1.00 94.62 112 HIS A N 1
ATOM 923 C CA . HIS A 1 112 ? -18.211 -7.305 25.245 1.00 94.62 112 HIS A CA 1
ATOM 924 C C . HIS A 1 112 ? -17.764 -8.453 26.164 1.00 94.62 112 HIS A C 1
ATOM 926 O O . HIS A 1 112 ? -18.321 -8.646 27.244 1.00 94.62 112 HIS A O 1
ATOM 932 N N . LYS A 1 113 ? -16.778 -9.252 25.747 1.00 95.62 113 LYS A N 1
ATOM 933 C CA . LYS A 1 113 ? -16.301 -10.420 26.506 1.00 95.62 113 LYS A CA 1
ATOM 934 C C . LYS A 1 113 ? -15.085 -10.087 27.359 1.00 95.62 113 LYS A C 1
ATOM 936 O O . LYS A 1 113 ? -14.970 -10.573 28.481 1.00 95.62 113 LYS A O 1
ATOM 941 N N . TYR A 1 114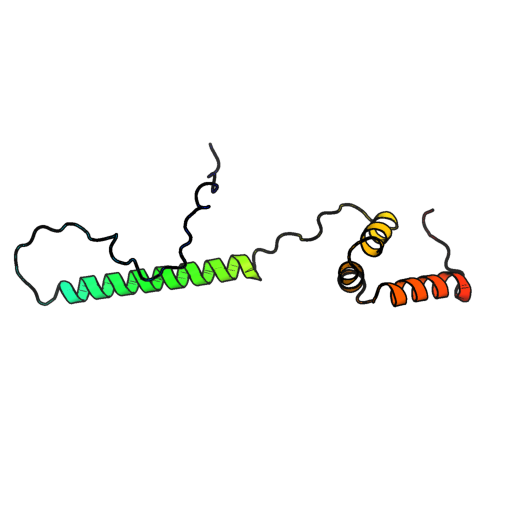 ? -14.193 -9.255 26.831 1.00 95.19 114 TYR A N 1
ATOM 942 C CA . TYR A 1 114 ? -12.937 -8.902 27.491 1.00 95.19 114 TYR A CA 1
ATOM 943 C C . TYR A 1 114 ? -12.958 -7.500 28.116 1.00 95.19 114 TYR A C 1
ATOM 945 O O . TYR A 1 114 ? -11.979 -7.110 28.747 1.00 95.19 114 TYR A O 1
ATOM 953 N N . ASN A 1 115 ? -14.078 -6.768 28.005 1.00 92.88 115 ASN A N 1
ATOM 954 C CA . ASN A 1 115 ? -14.277 -5.424 28.563 1.00 92.88 115 ASN A CA 1
ATOM 955 C C . ASN A 1 115 ? -13.202 -4.419 28.135 1.00 92.88 115 ASN A C 1
ATOM 957 O O . ASN A 1 115 ? -12.874 -3.491 28.880 1.00 92.88 115 ASN A O 1
ATOM 961 N N . LEU A 1 116 ? -12.647 -4.604 26.934 1.00 92.31 116 LEU A N 1
ATOM 962 C CA . LEU A 1 116 ? -11.594 -3.746 26.419 1.00 92.31 116 LEU A CA 1
ATOM 963 C C . LEU A 1 116 ? -12.151 -2.333 26.204 1.00 92.31 116 LEU A C 1
ATOM 965 O O . LEU A 1 116 ? -13.073 -2.132 25.411 1.00 92.31 116 LEU A O 1
ATOM 969 N N . GLN A 1 117 ? -11.596 -1.363 26.931 1.00 87.12 117 GLN A N 1
ATOM 970 C CA . GLN A 1 117 ? -12.003 0.036 26.846 1.00 87.12 117 GLN A CA 1
ATOM 971 C C . GLN A 1 117 ? -11.182 0.774 25.780 1.00 87.12 117 GLN A C 1
ATOM 973 O O . GLN A 1 117 ? -9.982 0.507 25.641 1.00 87.12 117 GLN A O 1
ATOM 978 N N . PRO A 1 118 ? -11.780 1.732 25.052 1.00 80.44 118 PRO A N 1
ATOM 979 C CA . PRO A 1 118 ? -11.035 2.595 24.149 1.00 80.44 118 PRO A CA 1
ATOM 980 C C . PRO A 1 118 ? -9.952 3.351 24.923 1.00 80.44 118 PRO A C 1
ATOM 982 O O . PRO A 1 118 ? -10.222 3.976 25.945 1.00 80.44 118 PRO A O 1
ATOM 985 N N . THR A 1 119 ? -8.713 3.322 24.435 1.00 76.25 119 THR A N 1
ATOM 986 C CA . THR A 1 119 ? -7.611 4.066 25.068 1.00 76.25 119 THR A CA 1
ATOM 987 C C . THR A 1 119 ? -7.714 5.574 24.815 1.00 76.25 119 THR A C 1
ATOM 989 O O . THR A 1 119 ? -7.179 6.372 25.582 1.00 76.25 119 THR A O 1
ATOM 992 N N . ARG A 1 120 ? -8.382 5.977 23.729 1.00 65.94 120 ARG A N 1
ATOM 993 C CA . ARG A 1 120 ? -8.626 7.371 23.343 1.00 65.94 120 ARG A CA 1
ATOM 994 C C . ARG A 1 120 ? -10.052 7.471 22.801 1.00 65.94 120 ARG A C 1
ATOM 996 O O . ARG A 1 120 ? -10.351 6.789 21.822 1.00 65.94 120 ARG A O 1
ATOM 1003 N N . GLY A 1 121 ? -10.898 8.232 23.495 1.00 53.78 121 GLY A N 1
ATOM 1004 C CA . GLY A 1 121 ? -12.226 8.646 23.030 1.00 53.78 121 GLY A CA 1
ATOM 1005 C C . GLY A 1 121 ? -12.152 9.923 22.213 1.00 53.78 121 GLY A C 1
ATOM 1006 O O . GLY A 1 121 ? -11.166 10.675 22.405 1.00 53.78 121 GLY A O 1
#

InterPro domains:
  IPR058353 Domain of unknown function DUF8040 [PF26138] (72-120)

Solvent-accessible surface area (backbone atoms only — not comparable to full-atom values): 7944 Å² total; per-residue (Å²): 137,84,79,84,79,86,74,82,75,84,79,71,85,72,83,66,84,77,75,73,76,86,74,70,82,91,71,85,88,82,92,84,88,81,70,59,64,64,49,52,51,51,52,52,50,50,51,49,50,50,50,54,50,52,50,52,52,49,55,47,36,56,77,73,65,60,74,72,80,89,74,77,74,86,62,58,71,67,63,33,50,50,55,34,66,76,44,60,62,66,48,26,29,74,74,71,76,32,53,59,66,61,50,51,52,48,52,49,45,40,40,74,77,65,63,54,69,79,92,73,132

Radius of gyration: 29.24 Å; Cα contacts (8 Å, |Δi|>4): 28; chains: 1; bounding box: 52×36×83 Å

pLDDT: mean 75.85, std 19.66, range [33.66, 97.56]

Secondary structure (DSSP, 8-state):
-------S-TT--TT----GGG----PPP----SSHHHHHHHHHHHHHHHHHHHHHHHHHIIIII----S------HHHHHHHHHHS-HHHHHHHHSS-HHHHHHHHHHHHHHH-PPPS--

Foldseek 3Di:
DDPDDPPPPPPDPPPPPPPPPPDDDPDDDDDDDDPVVVVVVVVVVVVVVVVVVVVVVVVCCVPPVPDDPPDPDPDDDPVVVCCQLVDDQVSVCVVPVDGSVVVVVVVVCCCPVVVDDDPDD

Organism: NCBI:txid300844